Protein AF-A0A165EB86-F1 (afdb_monomer_lite)

Structure (mmCIF, N/CA/C/O backbone):
data_AF-A0A165EB86-F1
#
_entry.id   AF-A0A165EB86-F1
#
loop_
_atom_site.group_PDB
_atom_site.id
_atom_site.type_symbol
_atom_site.label_atom_id
_atom_site.label_alt_id
_atom_site.label_comp_id
_atom_site.label_asym_id
_atom_site.label_entity_id
_atom_site.label_seq_id
_atom_site.pdbx_PDB_ins_code
_atom_site.Cartn_x
_atom_site.Cartn_y
_atom_site.Cartn_z
_atom_site.occupancy
_atom_site.B_iso_or_equiv
_atom_site.auth_seq_id
_atom_site.auth_comp_id
_atom_site.auth_asym_id
_atom_site.auth_atom_id
_atom_site.pdbx_PDB_model_num
ATOM 1 N N . LEU A 1 1 ? -17.780 -3.517 39.446 1.00 47.28 1 LEU A N 1
ATOM 2 C CA . LEU A 1 1 ? -16.460 -2.845 39.351 1.00 47.28 1 LEU A CA 1
ATOM 3 C C . LEU A 1 1 ? -15.711 -3.051 38.026 1.00 47.28 1 LEU A C 1
ATOM 5 O O . LEU A 1 1 ? -14.716 -2.373 37.831 1.00 47.28 1 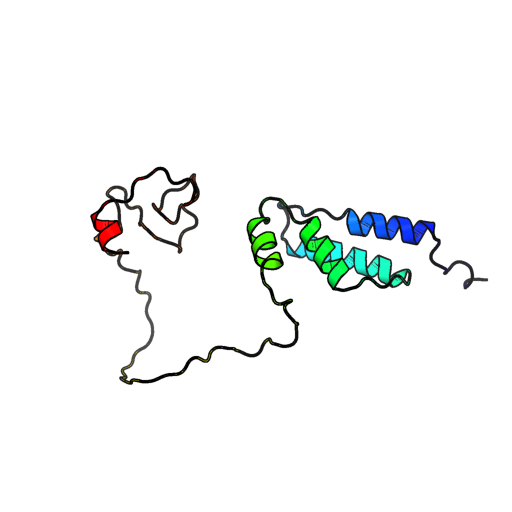LEU A O 1
ATOM 9 N N . LYS A 1 2 ? -16.137 -3.939 37.112 1.00 46.31 2 LYS A N 1
ATOM 10 C CA . LYS A 1 2 ? -15.351 -4.248 35.900 1.00 46.31 2 LYS A CA 1
ATOM 11 C C . LYS A 1 2 ? -15.535 -3.236 34.751 1.00 46.31 2 LYS A C 1
ATOM 13 O O . LYS A 1 2 ? -14.575 -2.918 34.075 1.00 46.31 2 LYS A O 1
ATOM 18 N N . ALA A 1 3 ? -16.712 -2.615 34.648 1.00 50.91 3 ALA A N 1
ATOM 19 C CA . ALA A 1 3 ? -17.069 -1.730 33.533 1.00 50.91 3 ALA A CA 1
ATOM 20 C C . ALA A 1 3 ? -16.380 -0.345 33.511 1.00 50.91 3 ALA A C 1
ATOM 22 O O . ALA A 1 3 ? -16.499 0.367 32.523 1.00 50.91 3 ALA A O 1
ATOM 23 N N . HIS A 1 4 ? -15.678 0.062 34.578 1.00 47.47 4 HIS A N 1
ATOM 24 C CA . HIS A 1 4 ? -15.029 1.385 34.645 1.00 47.47 4 HIS A CA 1
ATOM 25 C C . HIS A 1 4 ? -13.549 1.367 34.214 1.00 47.47 4 HIS A C 1
ATOM 27 O O . HIS A 1 4 ? -12.945 2.428 34.078 1.00 47.47 4 HIS A O 1
ATOM 33 N N . PHE A 1 5 ? -12.981 0.172 34.001 1.00 50.38 5 PHE A N 1
ATOM 34 C CA . PHE A 1 5 ? -11.623 -0.046 33.480 1.00 50.38 5 PHE A CA 1
ATOM 35 C C . PHE A 1 5 ? -11.603 -0.419 31.989 1.00 50.38 5 PHE A C 1
ATOM 37 O O . PHE A 1 5 ? -10.529 -0.496 31.405 1.00 50.38 5 PHE A O 1
ATOM 44 N N . ASP A 1 6 ? -12.775 -0.611 31.377 1.00 54.47 6 ASP A N 1
ATOM 45 C CA . ASP A 1 6 ? -12.926 -0.957 29.956 1.00 54.47 6 ASP A CA 1
ATOM 46 C C . ASP A 1 6 ? -13.026 0.276 29.043 1.00 54.47 6 ASP A C 1
ATOM 48 O O . ASP A 1 6 ? -13.206 0.143 27.834 1.00 54.47 6 ASP A O 1
ATOM 52 N N . MET A 1 7 ? -12.904 1.495 29.585 1.00 58.19 7 MET A N 1
ATOM 53 C CA . MET A 1 7 ? -12.752 2.662 28.721 1.00 58.19 7 MET A CA 1
ATOM 54 C C . MET A 1 7 ? -11.326 2.685 28.167 1.00 58.19 7 MET A C 1
ATOM 56 O O . MET A 1 7 ? -10.374 2.711 28.952 1.00 58.19 7 MET A O 1
ATOM 60 N N . PRO A 1 8 ? -11.153 2.716 26.835 1.00 64.56 8 PRO A N 1
ATOM 61 C CA . PRO A 1 8 ? -9.840 2.834 26.234 1.00 64.56 8 PRO A CA 1
ATOM 62 C C . PRO A 1 8 ? -9.214 4.141 26.713 1.00 64.56 8 PRO A C 1
ATOM 64 O O . PRO A 1 8 ? -9.666 5.237 26.370 1.00 64.56 8 PRO A O 1
ATOM 67 N N . SER A 1 9 ? -8.187 4.015 27.555 1.00 80.44 9 SER A N 1
ATOM 68 C CA . SER A 1 9 ? -7.437 5.155 28.066 1.00 80.44 9 SER A CA 1
ATOM 69 C C . SER A 1 9 ? -6.968 6.006 26.888 1.00 80.44 9 SER A C 1
ATOM 71 O O . SER A 1 9 ? -6.578 5.476 25.845 1.00 80.44 9 SER A O 1
ATOM 73 N N . MET A 1 10 ? -6.978 7.333 27.049 1.00 80.00 10 MET A N 1
ATOM 74 C CA . MET A 1 10 ? -6.382 8.265 26.081 1.00 80.00 10 MET A CA 1
ATOM 75 C C . MET A 1 10 ? -5.008 7.779 25.610 1.00 80.00 10 MET A C 1
ATOM 77 O O . MET A 1 10 ? -4.713 7.824 24.421 1.00 80.00 10 MET A O 1
ATOM 81 N N . PHE A 1 11 ? -4.217 7.244 26.542 1.00 83.81 11 PHE A N 1
ATOM 82 C CA . PHE A 1 11 ? -2.912 6.654 26.281 1.00 83.81 11 PHE A CA 1
ATOM 83 C C . PHE A 1 11 ? -2.980 5.473 25.302 1.00 83.81 11 PHE A C 1
ATOM 85 O O . PHE A 1 11 ? -2.258 5.455 24.312 1.00 83.81 11 PHE A O 1
ATOM 92 N N . SER A 1 12 ? -3.897 4.528 25.522 1.00 85.44 12 SER A N 1
ATOM 93 C CA . SER A 1 12 ? -4.101 3.369 24.644 1.00 85.44 12 SER A CA 1
ATOM 94 C C . SER A 1 12 ? -4.529 3.784 23.237 1.00 85.44 12 SER A C 1
ATOM 96 O O . SER A 1 12 ? -4.049 3.216 22.260 1.00 85.44 12 SER A O 1
ATOM 98 N N . ARG A 1 13 ? -5.390 4.807 23.116 1.00 89.19 13 ARG A N 1
ATOM 99 C CA . ARG A 1 13 ? -5.787 5.347 21.804 1.00 89.19 13 ARG A CA 1
ATOM 100 C C . ARG A 1 13 ? -4.617 6.009 21.083 1.00 89.19 13 ARG A C 1
ATOM 102 O O . ARG A 1 13 ? -4.474 5.812 19.883 1.00 89.19 13 ARG A O 1
ATOM 109 N N . ILE A 1 14 ? -3.798 6.784 21.794 1.00 88.50 14 ILE A N 1
ATOM 110 C CA . ILE A 1 14 ? -2.619 7.449 21.219 1.00 88.50 14 ILE A CA 1
ATOM 111 C C . ILE A 1 14 ? -1.607 6.409 20.729 1.00 88.50 14 ILE A C 1
ATOM 113 O O . ILE A 1 14 ? -1.209 6.470 19.570 1.00 88.50 14 ILE A O 1
ATOM 117 N N . HIS A 1 15 ? -1.275 5.418 21.558 1.00 89.38 15 HIS A N 1
ATOM 118 C CA . HIS A 1 15 ? -0.337 4.351 21.199 1.00 89.38 15 HIS A CA 1
ATOM 119 C C . HIS A 1 15 ? -0.815 3.540 19.987 1.00 89.38 15 HIS A C 1
ATOM 121 O O . HIS A 1 15 ? -0.059 3.297 19.054 1.00 89.38 15 HIS A O 1
ATOM 127 N N . ALA A 1 16 ? -2.099 3.174 19.943 1.00 89.81 16 ALA A N 1
ATOM 128 C CA . ALA A 1 16 ? -2.655 2.451 18.800 1.00 89.81 16 ALA A CA 1
ATOM 129 C C . ALA A 1 16 ? -2.642 3.283 17.503 1.00 89.81 16 ALA A C 1
ATOM 131 O O . ALA A 1 16 ? -2.479 2.725 16.419 1.00 89.81 16 ALA A O 1
ATOM 132 N N . ARG A 1 17 ? -2.794 4.617 17.588 1.00 91.56 17 ARG A N 1
ATOM 133 C CA . ARG A 1 17 ? -2.648 5.501 16.417 1.00 91.56 17 ARG A CA 1
ATOM 134 C C . ARG A 1 17 ? -1.200 5.549 15.954 1.00 91.56 17 ARG A C 1
ATOM 136 O O . ARG A 1 17 ? -0.959 5.484 14.755 1.00 91.56 17 ARG A O 1
ATOM 143 N N . GLU A 1 18 ? -0.257 5.641 16.884 1.00 91.81 18 GLU A N 1
ATOM 144 C CA . GLU A 1 18 ? 1.170 5.610 16.572 1.00 91.81 18 GLU A CA 1
ATOM 145 C C . GLU A 1 18 ? 1.547 4.320 15.837 1.00 91.81 18 GLU A C 1
ATOM 147 O O . GLU A 1 18 ? 2.112 4.396 14.749 1.00 91.81 18 GLU A O 1
ATOM 152 N N . GLU A 1 19 ? 1.126 3.159 16.346 1.00 90.00 19 GLU A N 1
ATOM 153 C CA . GLU A 1 19 ? 1.325 1.871 15.670 1.00 90.00 19 GLU A CA 1
ATOM 154 C C . GLU A 1 19 ? 0.737 1.854 14.255 1.00 90.00 19 GLU A C 1
ATOM 156 O O . GLU A 1 19 ? 1.397 1.402 13.325 1.00 90.00 19 GLU A O 1
ATOM 161 N N . PHE A 1 20 ? -0.485 2.364 14.077 1.00 92.56 20 PHE A N 1
ATOM 162 C CA . PHE A 1 20 ? -1.150 2.399 12.773 1.00 92.56 20 PHE A CA 1
ATOM 163 C C . PHE A 1 20 ? -0.378 3.228 11.738 1.00 92.56 20 PHE A C 1
ATOM 165 O O . PHE A 1 20 ? -0.227 2.794 10.598 1.00 92.56 20 PHE A O 1
ATOM 172 N N . TYR A 1 21 ? 0.165 4.384 12.127 1.00 92.88 21 TYR A N 1
ATOM 173 C CA . TYR A 1 21 ? 0.968 5.219 11.223 1.00 92.88 21 TYR A CA 1
ATOM 174 C C . TYR A 1 21 ? 2.430 4.776 11.090 1.00 92.88 21 TYR A C 1
ATOM 176 O O . TYR A 1 21 ? 3.133 5.303 10.220 1.00 92.88 21 TYR A O 1
ATOM 184 N N . ALA A 1 22 ? 2.895 3.868 11.948 1.00 92.12 22 ALA A N 1
ATOM 185 C CA . ALA A 1 22 ? 4.265 3.363 11.974 1.00 92.12 22 ALA A CA 1
ATOM 186 C C . ALA A 1 22 ? 4.445 2.029 11.233 1.00 92.12 22 ALA A C 1
ATOM 188 O O . ALA A 1 22 ? 5.572 1.554 11.139 1.00 92.12 22 ALA A O 1
ATOM 189 N N . VAL A 1 23 ? 3.380 1.418 10.697 1.00 92.06 23 VAL A N 1
ATOM 190 C CA . VAL A 1 23 ? 3.518 0.189 9.902 1.00 92.06 23 VAL A CA 1
ATOM 191 C C . VAL A 1 23 ? 4.267 0.494 8.605 1.00 92.06 23 VAL A C 1
ATOM 193 O O . VAL A 1 23 ? 3.788 1.257 7.765 1.00 92.06 23 VAL A O 1
ATOM 196 N N . GLU A 1 24 ? 5.432 -0.124 8.431 1.00 89.88 24 GLU A N 1
ATOM 197 C CA . GLU A 1 24 ? 6.275 0.016 7.242 1.00 89.88 24 GLU A CA 1
ATOM 198 C C . GLU A 1 24 ? 6.183 -1.224 6.348 1.00 89.88 24 GLU A C 1
ATOM 200 O O . GLU A 1 24 ? 5.999 -2.347 6.824 1.00 89.88 24 GLU A O 1
ATOM 205 N N . HIS A 1 25 ? 6.281 -1.015 5.034 1.00 90.88 25 HIS A N 1
ATOM 206 C CA . HIS A 1 25 ? 6.285 -2.104 4.065 1.00 90.88 25 HIS A CA 1
ATOM 207 C C . HIS A 1 25 ? 7.669 -2.757 3.987 1.00 90.88 25 HIS A C 1
ATOM 209 O O . HIS A 1 25 ? 8.6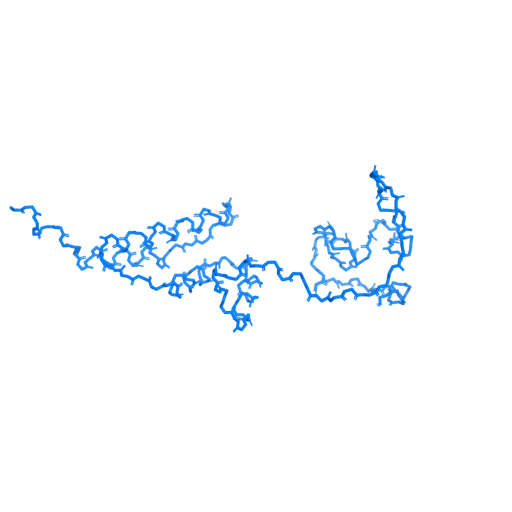29 -2.135 3.537 1.00 90.88 25 HIS A O 1
ATOM 215 N N . ASP A 1 26 ? 7.750 -4.028 4.376 1.00 90.19 26 ASP A N 1
ATOM 216 C CA . ASP A 1 26 ? 8.945 -4.853 4.210 1.00 90.19 26 ASP A CA 1
ATOM 217 C C . ASP A 1 26 ? 8.897 -5.617 2.878 1.00 90.19 26 ASP A C 1
ATOM 219 O O . ASP A 1 26 ? 8.099 -6.537 2.704 1.00 90.19 26 ASP A O 1
ATOM 223 N N . ILE A 1 27 ? 9.788 -5.255 1.951 1.00 87.88 27 ILE A N 1
ATOM 224 C CA . ILE A 1 27 ? 9.900 -5.872 0.619 1.00 87.88 27 ILE A CA 1
ATOM 225 C C . ILE A 1 27 ? 10.408 -7.321 0.638 1.00 87.88 27 ILE A C 1
ATOM 227 O O . ILE A 1 27 ? 10.361 -7.996 -0.390 1.00 87.88 27 ILE A O 1
ATOM 231 N N . SER A 1 28 ? 10.938 -7.799 1.768 1.00 90.38 28 SER A N 1
ATOM 232 C CA . SER A 1 28 ? 11.350 -9.199 1.919 1.00 90.38 28 SER A CA 1
ATOM 233 C C . SER A 1 28 ? 10.161 -10.140 2.140 1.00 90.38 28 SER A C 1
ATOM 235 O O . SER A 1 28 ? 10.281 -11.354 1.951 1.00 90.38 28 SER A O 1
ATOM 237 N N . LEU A 1 29 ? 9.005 -9.576 2.493 1.00 88.06 29 LEU A N 1
ATOM 238 C CA . LEU A 1 29 ? 7.749 -10.275 2.712 1.00 88.06 29 LEU A CA 1
ATOM 239 C C . LEU A 1 29 ? 6.771 -9.991 1.559 1.00 88.06 29 LEU A C 1
ATOM 241 O O . LEU A 1 29 ? 6.905 -8.998 0.843 1.00 88.06 29 LEU A O 1
ATOM 245 N N . PRO A 1 30 ? 5.767 -10.858 1.339 1.00 89.00 30 PRO A N 1
ATOM 246 C CA . PRO A 1 30 ? 4.710 -10.561 0.379 1.00 89.00 30 PRO A CA 1
ATOM 247 C C . PRO A 1 30 ? 3.931 -9.306 0.800 1.00 89.00 30 PRO A C 1
ATOM 249 O O . PRO A 1 30 ? 3.650 -9.114 1.983 1.00 89.00 30 PRO A O 1
ATOM 252 N N . ILE A 1 31 ? 3.501 -8.502 -0.178 1.00 87.62 31 ILE A N 1
ATOM 253 C CA . ILE A 1 31 ? 2.698 -7.282 0.041 1.00 87.62 31 ILE A CA 1
ATOM 254 C C . ILE A 1 31 ? 1.433 -7.544 0.878 1.00 87.62 31 ILE A C 1
ATOM 256 O O . ILE A 1 31 ? 1.010 -6.688 1.654 1.00 87.62 31 ILE A O 1
ATOM 260 N N . ASP A 1 32 ? 0.861 -8.748 0.787 1.00 90.00 32 ASP A N 1
ATOM 261 C CA . ASP A 1 32 ? -0.287 -9.172 1.594 1.00 90.00 32 ASP A CA 1
ATOM 262 C C . ASP A 1 32 ? 0.002 -9.137 3.100 1.00 90.00 32 ASP A C 1
ATOM 264 O O . ASP A 1 32 ? -0.878 -8.787 3.884 1.00 90.00 32 ASP A O 1
ATOM 268 N N . ALA A 1 33 ? 1.236 -9.444 3.518 1.00 90.81 33 ALA A N 1
ATOM 269 C CA . ALA A 1 33 ? 1.634 -9.367 4.922 1.00 90.81 33 ALA A CA 1
ATOM 270 C C . ALA A 1 33 ? 1.587 -7.920 5.432 1.00 90.81 33 ALA A C 1
ATOM 272 O O . ALA A 1 33 ? 1.122 -7.668 6.544 1.00 90.81 33 ALA A O 1
ATOM 273 N N . TYR A 1 34 ? 1.995 -6.963 4.596 1.00 92.75 34 TYR A N 1
ATOM 274 C CA . TYR A 1 34 ? 1.901 -5.540 4.906 1.00 92.75 34 TYR A CA 1
ATOM 275 C C . TYR A 1 34 ? 0.444 -5.066 4.974 1.00 92.75 34 TYR A C 1
ATOM 277 O O . TYR A 1 34 ? 0.043 -4.458 5.967 1.00 92.75 34 TYR A O 1
ATOM 285 N N . ILE A 1 35 ? -0.381 -5.408 3.978 1.00 92.38 35 ILE A N 1
ATOM 286 C CA . ILE A 1 35 ? -1.814 -5.063 3.978 1.00 92.38 35 ILE A CA 1
ATOM 287 C C . ILE A 1 35 ? -2.501 -5.636 5.226 1.00 92.38 35 ILE A C 1
ATOM 289 O O . ILE A 1 35 ? -3.284 -4.940 5.882 1.00 92.38 35 ILE A O 1
ATOM 293 N N . HIS A 1 36 ? -2.180 -6.879 5.594 1.00 93.69 36 HIS A N 1
ATOM 294 C CA . HIS A 1 36 ? -2.697 -7.515 6.800 1.00 93.69 36 HIS A CA 1
ATOM 295 C C . HIS A 1 36 ? -2.259 -6.774 8.072 1.00 93.69 36 HIS A C 1
ATOM 297 O O . HIS A 1 36 ? -3.103 -6.489 8.919 1.00 93.69 36 HIS A O 1
ATOM 303 N N . ALA A 1 37 ? -0.983 -6.394 8.192 1.00 92.88 37 ALA A N 1
ATOM 304 C CA . ALA A 1 37 ? -0.472 -5.658 9.351 1.00 92.88 37 ALA A CA 1
ATOM 305 C C . ALA A 1 37 ? -1.172 -4.298 9.547 1.00 92.88 37 ALA A C 1
ATOM 307 O O . ALA A 1 37 ? -1.576 -3.960 10.663 1.00 92.88 37 ALA A O 1
ATOM 308 N N . VAL A 1 38 ? -1.390 -3.540 8.466 1.00 92.94 38 VAL A N 1
ATOM 309 C CA . VAL A 1 38 ? -2.122 -2.259 8.522 1.00 92.94 38 VAL A CA 1
ATOM 310 C C . VAL A 1 38 ? -3.603 -2.486 8.861 1.00 92.94 38 VAL A C 1
ATOM 312 O O . VAL A 1 38 ? -4.193 -1.732 9.639 1.00 92.94 38 VAL A O 1
ATOM 315 N N . THR A 1 39 ? -4.210 -3.554 8.333 1.00 94.25 39 THR A N 1
ATOM 316 C CA . THR A 1 39 ? -5.598 -3.944 8.643 1.00 94.25 39 THR A CA 1
ATOM 317 C C . THR A 1 39 ? -5.763 -4.314 10.117 1.00 94.25 39 THR A C 1
ATOM 319 O O . THR A 1 39 ? -6.724 -3.891 10.762 1.00 94.25 39 THR A O 1
ATOM 322 N N . GLU A 1 40 ? -4.810 -5.053 10.680 1.00 94.25 40 GLU A N 1
ATOM 323 C CA . GLU A 1 40 ? -4.805 -5.423 12.093 1.00 94.25 40 GLU A CA 1
ATOM 324 C C . GLU A 1 40 ? -4.666 -4.187 12.994 1.00 94.25 40 GLU A C 1
ATOM 326 O O . GLU A 1 40 ? -5.403 -4.039 13.971 1.00 94.25 40 GLU A O 1
ATOM 331 N N . ALA A 1 41 ? -3.795 -3.241 12.631 1.00 92.56 41 ALA A N 1
ATOM 332 C CA . ALA A 1 41 ? -3.672 -1.973 13.345 1.00 92.56 41 ALA A CA 1
ATOM 333 C C . ALA A 1 41 ? -4.973 -1.137 13.288 1.00 92.56 41 ALA A C 1
ATOM 335 O O . ALA A 1 41 ? -5.401 -0.590 14.311 1.00 92.56 41 ALA A O 1
ATOM 336 N N . LYS A 1 42 ? -5.681 -1.115 12.144 1.00 92.75 42 LYS A N 1
ATOM 337 C CA . LYS A 1 42 ? -7.037 -0.526 12.037 1.00 92.75 42 LYS A CA 1
ATOM 338 C C . LYS A 1 42 ? -8.039 -1.239 12.952 1.00 92.75 42 LYS A C 1
ATOM 340 O O . LYS A 1 42 ? -8.858 -0.579 13.599 1.00 92.75 42 LYS A O 1
ATOM 345 N N . ALA A 1 43 ? -7.972 -2.566 13.054 1.00 91.75 43 ALA A N 1
ATOM 346 C CA . ALA A 1 43 ? -8.837 -3.339 13.944 1.00 91.75 43 ALA A CA 1
ATOM 347 C C . ALA A 1 43 ? -8.583 -3.008 15.426 1.00 91.75 43 ALA A C 1
ATOM 349 O O . ALA A 1 43 ? -9.545 -2.835 16.176 1.00 91.75 43 ALA A O 1
ATOM 350 N N . ARG A 1 44 ? -7.318 -2.822 15.837 1.00 90.00 44 ARG A N 1
ATOM 351 C CA . ARG A 1 44 ? -6.965 -2.375 17.201 1.00 90.00 44 ARG A CA 1
ATOM 352 C C . ARG A 1 44 ? -7.570 -1.011 17.527 1.00 90.00 44 ARG A C 1
ATOM 354 O O . ARG A 1 44 ? -8.145 -0.836 18.597 1.00 90.00 44 ARG A O 1
ATOM 361 N N . LEU A 1 45 ? -7.521 -0.064 16.594 1.00 90.38 45 LEU A N 1
ATOM 362 C CA . LEU A 1 45 ? -8.152 1.249 16.763 1.00 90.38 45 LEU A CA 1
ATOM 363 C C . LEU A 1 45 ? -9.683 1.168 16.831 1.00 90.38 45 LEU A C 1
ATOM 365 O O . LEU A 1 45 ? -10.295 1.814 17.684 1.00 90.38 45 LEU A O 1
ATOM 369 N N . THR A 1 46 ? -10.288 0.312 16.008 1.00 90.12 46 THR A N 1
ATOM 370 C CA . THR A 1 46 ? -11.740 0.075 16.014 1.00 90.12 46 THR A CA 1
ATOM 371 C C . THR A 1 46 ? -12.200 -0.543 17.338 1.00 90.12 46 THR A C 1
ATOM 373 O O . THR A 1 46 ? -13.217 -0.129 17.892 1.00 90.12 46 THR A O 1
ATOM 376 N N . ALA A 1 47 ? -11.418 -1.468 17.905 1.00 88.38 47 ALA A N 1
ATOM 377 C CA . ALA A 1 47 ? -11.681 -2.058 19.219 1.00 88.38 47 ALA A CA 1
ATOM 378 C C . ALA A 1 47 ? -11.627 -1.025 20.362 1.00 88.38 47 ALA A C 1
ATOM 380 O O . ALA A 1 47 ? -12.330 -1.169 21.359 1.00 88.38 47 ALA A O 1
ATOM 381 N N . LEU A 1 48 ? -10.845 0.049 20.200 1.00 87.69 48 LEU A N 1
ATOM 382 C CA . LEU A 1 48 ? -10.782 1.187 21.125 1.00 87.69 48 LEU A CA 1
ATOM 383 C C . LEU A 1 48 ? -11.841 2.270 20.818 1.00 87.69 48 LEU A C 1
ATOM 385 O O . LEU A 1 48 ? -11.745 3.389 21.327 1.00 87.69 48 LEU A O 1
ATOM 389 N N . GLY A 1 49 ? -12.833 1.973 19.972 1.00 85.56 49 GLY A N 1
ATOM 390 C CA . GLY A 1 49 ? -13.923 2.888 19.618 1.00 85.56 49 GLY A CA 1
ATOM 391 C C . GLY A 1 49 ? -13.522 4.027 18.676 1.00 85.56 49 GLY A C 1
ATOM 392 O O . GLY A 1 49 ? -14.254 5.009 18.564 1.00 85.56 49 GLY A O 1
ATOM 393 N N . VAL A 1 50 ? -12.365 3.934 18.012 1.00 87.12 50 VAL A N 1
ATOM 394 C CA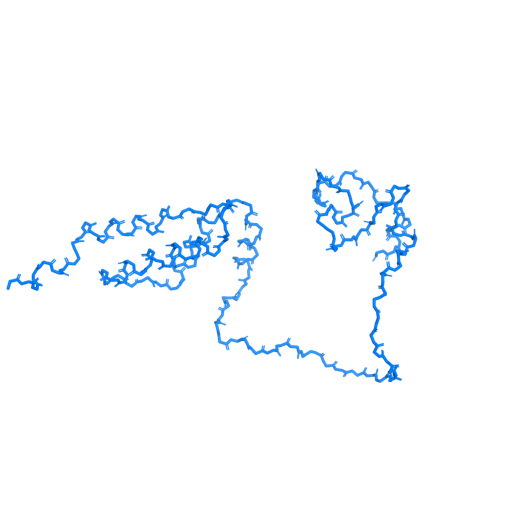 . VAL A 1 50 ? -11.908 4.916 17.020 1.00 87.12 50 VAL A CA 1
ATOM 395 C C . VAL A 1 50 ? -12.296 4.436 15.624 1.00 87.12 50 VAL A C 1
ATOM 397 O O . VAL A 1 50 ? -11.797 3.423 15.145 1.00 87.12 50 VAL A O 1
ATOM 400 N N . THR A 1 51 ? -13.166 5.184 14.951 1.00 88.06 51 THR A N 1
ATOM 401 C CA . THR A 1 51 ? -13.537 4.930 13.555 1.00 88.06 51 THR A CA 1
ATOM 402 C C . THR A 1 51 ? -12.497 5.542 12.617 1.00 88.06 51 THR A C 1
ATOM 404 O O . THR A 1 51 ? -12.293 6.754 12.654 1.00 88.06 51 THR A O 1
ATOM 407 N N . ILE A 1 52 ? -11.864 4.720 11.780 1.00 89.25 52 ILE A N 1
ATOM 408 C CA . ILE A 1 52 ? -10.949 5.162 10.713 1.00 89.25 52 ILE A CA 1
ATOM 409 C C . ILE A 1 52 ? -11.711 5.114 9.393 1.00 89.25 52 ILE A C 1
ATOM 411 O O . ILE A 1 52 ? -12.294 4.071 9.074 1.00 89.25 52 ILE A O 1
ATOM 415 N N . SER A 1 53 ? -11.715 6.213 8.637 1.00 89.88 53 SER A N 1
ATOM 416 C CA . SER A 1 53 ? -12.328 6.227 7.306 1.00 89.88 53 SER A CA 1
ATOM 417 C C . SER A 1 53 ? -11.539 5.350 6.332 1.00 89.88 53 SER A C 1
ATOM 419 O O . SER A 1 53 ? -10.346 5.095 6.508 1.00 89.88 53 SER A O 1
ATOM 421 N N . ASP A 1 54 ? -12.200 4.868 5.284 1.00 87.44 54 ASP A N 1
ATOM 422 C CA . ASP A 1 54 ? -11.506 4.087 4.259 1.00 87.44 54 ASP A CA 1
ATOM 423 C C . ASP A 1 54 ? -10.498 4.940 3.482 1.00 87.44 54 ASP A C 1
ATOM 425 O O . ASP A 1 54 ? -9.467 4.420 3.066 1.00 87.44 54 ASP A O 1
ATOM 429 N N . ASP A 1 55 ? -10.737 6.247 3.380 1.00 88.31 55 ASP A N 1
ATOM 430 C CA . ASP A 1 55 ? -9.796 7.206 2.797 1.00 88.31 55 ASP A CA 1
ATOM 431 C C . ASP A 1 55 ? -8.530 7.325 3.649 1.00 88.31 55 ASP A C 1
ATOM 433 O O . ASP A 1 55 ? -7.431 7.142 3.137 1.00 88.31 55 ASP A O 1
ATOM 437 N N . GLU A 1 56 ? -8.670 7.495 4.970 1.00 89.00 56 GLU A N 1
ATOM 438 C CA . GLU A 1 56 ? -7.528 7.539 5.894 1.00 89.00 56 GLU A CA 1
ATOM 439 C C . GLU A 1 56 ? -6.740 6.220 5.857 1.00 89.00 56 GLU A C 1
ATOM 441 O O . GLU A 1 56 ? -5.511 6.212 5.900 1.00 89.00 56 GLU A O 1
ATOM 446 N N . PHE A 1 57 ? -7.434 5.090 5.720 1.00 89.88 57 PHE A N 1
ATOM 447 C CA . PHE A 1 57 ? -6.795 3.786 5.580 1.00 89.88 57 PHE A CA 1
ATOM 448 C C . PHE A 1 57 ? -6.001 3.647 4.272 1.00 89.88 57 PHE A C 1
ATOM 450 O O . PHE A 1 57 ? -4.851 3.201 4.299 1.00 89.88 57 PHE A O 1
ATOM 457 N N . LYS A 1 58 ? -6.581 4.055 3.135 1.00 89.12 58 LYS A N 1
ATOM 458 C CA . LYS A 1 58 ? -5.898 4.068 1.829 1.00 89.12 58 LYS A CA 1
ATOM 459 C C . LYS A 1 58 ? -4.699 5.014 1.841 1.00 89.12 58 LYS A C 1
ATOM 461 O O . LYS A 1 58 ? -3.634 4.646 1.349 1.00 89.12 58 LYS A O 1
ATOM 466 N N . ASP A 1 59 ? -4.845 6.191 2.439 1.00 89.25 59 ASP A N 1
ATOM 467 C CA . ASP A 1 59 ? -3.770 7.172 2.554 1.00 89.25 59 ASP A CA 1
ATOM 468 C C . ASP A 1 59 ? -2.586 6.608 3.338 1.00 89.25 59 ASP A C 1
ATOM 470 O O . ASP A 1 59 ? -1.445 6.748 2.900 1.00 89.25 59 ASP A O 1
ATOM 474 N N . VAL A 1 60 ? -2.832 5.906 4.449 1.00 89.69 60 VAL A N 1
ATOM 475 C CA . VAL A 1 60 ? -1.766 5.267 5.238 1.00 89.69 60 VAL A CA 1
ATOM 476 C C . VAL A 1 60 ? -1.080 4.143 4.464 1.00 89.69 60 VAL A C 1
ATOM 478 O O . VAL A 1 60 ? 0.155 4.112 4.432 1.00 89.69 60 VAL A O 1
ATOM 481 N N . LEU A 1 61 ? -1.849 3.287 3.780 1.00 89.50 61 LEU A N 1
ATOM 482 C CA . LEU A 1 61 ? -1.302 2.238 2.910 1.00 89.50 61 LEU A CA 1
ATOM 483 C C . LEU A 1 61 ? -0.382 2.816 1.833 1.00 89.50 61 LEU A C 1
ATOM 485 O O . LEU A 1 61 ? 0.698 2.287 1.586 1.00 89.50 61 LEU A O 1
ATOM 489 N N . LEU A 1 62 ? -0.791 3.907 1.184 1.00 89.00 62 LEU A N 1
ATOM 490 C CA . LEU A 1 62 ? -0.004 4.530 0.122 1.00 89.00 62 LEU A CA 1
ATOM 491 C C . LEU A 1 62 ? 1.173 5.338 0.678 1.00 89.00 62 LEU A C 1
ATOM 493 O O . LEU A 1 62 ? 2.243 5.357 0.069 1.00 89.00 62 LEU A O 1
ATOM 497 N N . MET A 1 63 ? 1.007 5.997 1.824 1.00 87.88 63 MET A N 1
ATOM 498 C CA . MET A 1 63 ? 2.035 6.829 2.452 1.00 87.88 63 MET A CA 1
ATOM 499 C C . MET A 1 63 ? 3.245 6.008 2.900 1.00 87.88 63 MET A C 1
ATOM 501 O O . MET A 1 63 ? 4.371 6.477 2.726 1.00 87.88 63 MET A O 1
ATOM 505 N N . ARG A 1 64 ? 3.017 4.805 3.441 1.00 87.50 64 ARG A N 1
ATOM 506 C CA . ARG A 1 64 ? 4.057 3.915 3.988 1.00 87.50 64 ARG A CA 1
ATOM 507 C C . ARG A 1 64 ? 4.464 2.775 3.050 1.00 87.50 64 ARG A C 1
ATOM 509 O O . ARG A 1 64 ? 5.219 1.889 3.446 1.00 87.50 64 ARG A O 1
ATOM 516 N N . LEU A 1 65 ? 4.006 2.825 1.801 1.00 88.94 65 LEU A N 1
ATOM 517 C CA . LEU A 1 65 ? 4.429 1.903 0.760 1.00 88.94 65 LEU A CA 1
ATOM 518 C C . LEU A 1 65 ? 5.889 2.158 0.358 1.00 88.94 65 LEU A C 1
ATOM 520 O O . LEU A 1 65 ? 6.298 3.302 0.147 1.00 88.94 65 LEU A O 1
ATOM 524 N N . ASP A 1 66 ? 6.653 1.079 0.201 1.00 88.19 66 ASP A N 1
ATOM 525 C CA . ASP A 1 66 ? 8.073 1.135 -0.161 1.00 88.19 66 ASP A CA 1
ATOM 526 C C . ASP A 1 66 ? 8.353 1.926 -1.473 1.00 88.19 66 ASP A C 1
ATOM 528 O O . ASP A 1 66 ? 7.568 1.861 -2.434 1.00 88.19 66 ASP A O 1
ATOM 532 N N . PRO A 1 67 ? 9.486 2.659 -1.556 1.00 85.25 67 PRO A N 1
ATOM 533 C CA . PRO A 1 67 ? 10.026 3.287 -2.767 1.00 85.25 67 PRO A CA 1
ATOM 534 C C . PRO A 1 67 ? 9.910 2.492 -4.069 1.00 85.25 67 PRO A C 1
ATOM 536 O O . PRO A 1 67 ? 9.549 3.059 -5.103 1.00 85.25 67 PRO A O 1
ATOM 539 N N . SER A 1 68 ? 10.156 1.184 -4.041 1.00 84.75 68 SER A N 1
ATOM 540 C CA . SER A 1 68 ? 10.077 0.321 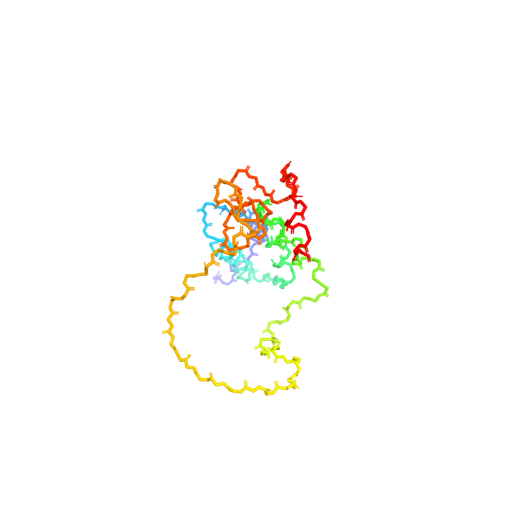-5.227 1.00 84.75 68 SER A CA 1
ATOM 541 C C . SER A 1 68 ? 8.674 0.267 -5.847 1.00 84.75 68 SER A C 1
ATOM 543 O O . SER A 1 68 ? 8.538 0.104 -7.060 1.00 84.75 68 SER A O 1
ATOM 545 N N . PHE A 1 69 ? 7.630 0.524 -5.057 1.00 83.38 69 PHE A N 1
ATOM 546 C CA . PHE A 1 69 ? 6.234 0.549 -5.494 1.00 83.38 69 PHE A CA 1
ATOM 547 C C . PHE A 1 69 ? 5.729 1.967 -5.809 1.00 83.38 69 PHE A C 1
ATOM 549 O O . PHE A 1 69 ? 4.543 2.157 -6.088 1.00 83.38 69 PHE A O 1
ATOM 556 N N . HIS A 1 70 ? 6.598 2.986 -5.827 1.00 83.38 70 HIS A N 1
ATOM 557 C CA . HIS A 1 70 ? 6.188 4.366 -6.120 1.00 83.38 70 HIS A CA 1
ATOM 558 C C . HIS A 1 70 ? 5.533 4.532 -7.494 1.00 83.38 70 HIS A C 1
ATOM 560 O O . HIS A 1 70 ? 4.642 5.368 -7.644 1.00 83.38 70 HIS A O 1
ATOM 566 N N . ALA A 1 71 ? 5.920 3.730 -8.491 1.00 81.38 71 ALA A N 1
ATOM 567 C CA . ALA A 1 71 ? 5.261 3.733 -9.797 1.00 81.38 71 ALA A CA 1
ATOM 568 C C . ALA A 1 71 ? 3.783 3.316 -9.691 1.00 81.38 71 ALA A C 1
ATOM 570 O O . ALA A 1 71 ? 2.913 3.956 -10.281 1.00 81.38 71 ALA A O 1
ATOM 571 N N . ILE A 1 72 ? 3.497 2.291 -8.883 1.00 81.12 72 ILE A N 1
ATOM 572 C CA . ILE A 1 72 ? 2.141 1.797 -8.615 1.00 81.12 72 ILE A CA 1
ATOM 573 C C . ILE A 1 72 ? 1.363 2.838 -7.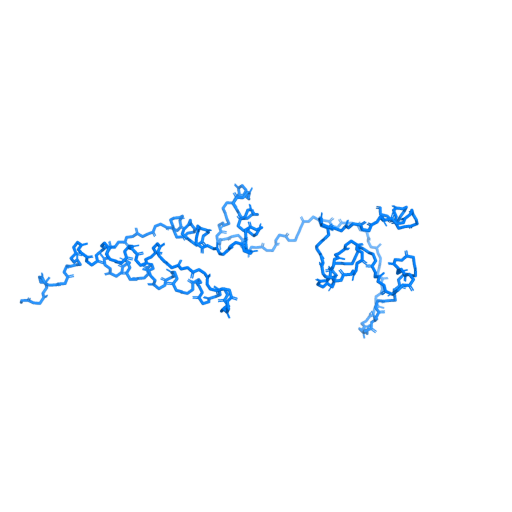807 1.00 81.12 72 ILE A C 1
ATOM 575 O O . ILE A 1 72 ? 0.269 3.220 -8.211 1.00 81.12 72 ILE A O 1
ATOM 579 N N . ARG A 1 73 ? 1.961 3.387 -6.739 1.00 84.81 73 ARG A N 1
ATOM 580 C CA . ARG A 1 73 ? 1.371 4.482 -5.948 1.00 84.81 73 ARG A CA 1
ATOM 581 C C . ARG A 1 73 ? 1.005 5.680 -6.823 1.00 84.81 73 ARG A C 1
ATOM 583 O O . ARG A 1 73 ? -0.096 6.203 -6.711 1.00 84.81 73 ARG A O 1
ATOM 590 N N . THR A 1 74 ? 1.904 6.106 -7.707 1.00 82.31 74 THR A N 1
ATOM 591 C CA . THR A 1 74 ? 1.664 7.247 -8.605 1.00 82.31 74 THR A CA 1
ATOM 592 C C . THR A 1 74 ? 0.517 6.946 -9.561 1.00 82.31 74 THR A C 1
ATOM 594 O O . THR A 1 74 ? -0.345 7.794 -9.761 1.00 82.31 74 THR A O 1
ATOM 597 N N . ASN A 1 75 ? 0.458 5.733 -10.117 1.00 82.44 75 ASN A N 1
ATOM 598 C CA . ASN A 1 75 ? -0.640 5.323 -10.988 1.00 82.44 75 ASN A CA 1
ATOM 599 C C . ASN A 1 75 ? -1.982 5.340 -10.235 1.00 82.44 75 ASN A C 1
ATOM 601 O O . ASN A 1 75 ? -2.924 5.961 -10.705 1.00 82.44 75 ASN A O 1
ATOM 605 N N . ILE A 1 76 ? -2.035 4.773 -9.027 1.00 81.62 76 ILE A N 1
ATOM 606 C CA . ILE A 1 76 ? -3.245 4.748 -8.189 1.00 81.62 76 ILE A CA 1
ATOM 607 C C . ILE A 1 76 ? -3.703 6.166 -7.816 1.00 81.62 76 ILE A C 1
ATOM 609 O O . ILE A 1 76 ? -4.875 6.484 -7.966 1.00 81.62 76 ILE A O 1
ATOM 613 N N . VAL A 1 77 ? -2.793 7.044 -7.379 1.00 79.00 77 VAL A N 1
ATOM 614 C CA . VAL A 1 77 ? -3.135 8.418 -6.953 1.00 79.00 77 VAL A CA 1
ATOM 615 C C . VAL A 1 77 ? -3.540 9.313 -8.133 1.00 79.00 77 VAL A C 1
ATOM 617 O O . VAL A 1 77 ? -4.338 10.232 -7.973 1.00 79.00 77 VAL A O 1
ATOM 620 N N . THR A 1 78 ? -2.991 9.075 -9.328 1.00 76.44 78 THR A N 1
ATOM 621 C CA . THR A 1 78 ? -3.313 9.866 -10.532 1.00 76.44 78 THR A CA 1
ATOM 622 C C . THR A 1 78 ? -4.577 9.391 -11.249 1.00 76.44 78 THR A C 1
ATOM 624 O O . THR A 1 78 ? -5.087 10.099 -12.124 1.00 76.44 78 THR A O 1
ATOM 627 N N . GLN A 1 79 ? -5.121 8.231 -10.869 1.00 65.44 79 GLN A N 1
ATOM 628 C CA . GLN A 1 79 ? -6.436 7.791 -11.320 1.00 65.44 79 GLN A CA 1
ATOM 629 C C . GLN A 1 79 ? -7.514 8.703 -10.712 1.00 65.44 79 GLN A C 1
ATOM 631 O O . GLN A 1 79 ? -7.657 8.824 -9.503 1.00 65.44 79 GLN A O 1
ATOM 636 N N . ARG A 1 80 ? -8.287 9.376 -11.575 1.00 55.56 80 ARG A N 1
ATOM 637 C CA . ARG A 1 80 ? -9.307 10.378 -11.195 1.00 55.56 80 ARG A CA 1
ATOM 638 C C . ARG A 1 80 ? -10.577 9.797 -10.566 1.00 55.56 80 ARG A C 1
ATOM 640 O O . ARG A 1 80 ? -11.462 10.553 -10.180 1.00 55.56 80 ARG A O 1
ATOM 647 N N . THR A 1 81 ? -10.694 8.480 -10.507 1.00 51.38 81 THR A N 1
ATOM 648 C CA . THR A 1 81 ? -11.861 7.774 -9.983 1.00 51.38 81 THR A CA 1
ATOM 649 C C . THR A 1 81 ? -11.398 6.822 -8.901 1.00 51.38 81 THR A C 1
ATOM 651 O O . THR A 1 81 ? -10.701 5.852 -9.192 1.00 51.38 81 THR A O 1
ATOM 654 N N . GLU A 1 82 ? -11.802 7.104 -7.666 1.00 44.84 82 GLU A N 1
ATOM 655 C CA . GLU A 1 82 ? -11.703 6.162 -6.557 1.00 44.84 82 GLU A CA 1
ATOM 656 C C . GLU A 1 82 ? -12.404 4.856 -6.967 1.00 44.84 82 GLU A C 1
ATOM 658 O O . GLU A 1 82 ? -13.568 4.907 -7.386 1.00 44.84 82 GLU A O 1
ATOM 663 N N . PRO A 1 83 ? -11.742 3.687 -6.911 1.00 46.66 83 PRO A N 1
ATOM 664 C CA . PRO A 1 83 ? -12.390 2.445 -7.288 1.00 46.66 83 PRO A CA 1
ATOM 665 C C . PRO A 1 83 ? -13.439 2.106 -6.226 1.00 46.66 83 PRO A C 1
ATOM 667 O O . PRO A 1 83 ? -13.133 1.591 -5.150 1.00 46.66 83 PRO A O 1
ATOM 670 N N . LYS A 1 84 ? -14.698 2.423 -6.527 1.00 41.47 84 LYS A N 1
ATOM 671 C CA . LYS A 1 84 ? -15.857 1.923 -5.795 1.00 41.47 84 LYS A CA 1
ATOM 672 C C . LYS A 1 84 ? -15.902 0.404 -5.953 1.00 41.47 84 LYS A C 1
ATOM 674 O O . LYS A 1 84 ? -15.963 -0.105 -7.069 1.00 41.47 84 LYS A O 1
ATOM 679 N N . LEU A 1 85 ? -15.900 -0.309 -4.828 1.00 52.66 85 LEU A N 1
ATOM 680 C CA . LEU A 1 85 ? -15.867 -1.778 -4.734 1.00 52.66 85 LEU A CA 1
ATOM 681 C C . LEU A 1 85 ? -17.113 -2.480 -5.329 1.00 52.66 85 LEU A C 1
ATOM 683 O O . LEU A 1 85 ? -17.237 -3.696 -5.267 1.00 52.66 85 LEU A O 1
ATOM 687 N N . GLU A 1 86 ? -18.046 -1.725 -5.901 1.00 50.88 86 GLU A N 1
ATOM 688 C CA . GLU A 1 86 ? -19.351 -2.188 -6.376 1.00 50.88 86 GLU A CA 1
ATOM 689 C C . GLU A 1 86 ? -19.452 -2.319 -7.908 1.00 50.88 86 GLU A C 1
ATOM 691 O O . GLU A 1 86 ? -20.412 -2.902 -8.399 1.00 50.88 86 GLU A O 1
ATOM 696 N N . GLU A 1 87 ? -18.434 -1.905 -8.673 1.00 50.69 87 GLU A N 1
ATOM 697 C CA . GLU A 1 87 ? -18.443 -1.995 -10.145 1.00 50.69 87 GLU A CA 1
ATOM 698 C C . GLU A 1 87 ? -17.456 -3.051 -10.680 1.00 50.69 87 GLU A C 1
ATOM 700 O O . GLU A 1 87 ? -16.752 -2.849 -11.667 1.00 50.69 87 GLU A O 1
ATOM 705 N N . ALA A 1 88 ? -17.403 -4.222 -10.043 1.00 47.59 88 ALA A N 1
ATOM 706 C CA . ALA A 1 88 ? -16.830 -5.425 -10.652 1.00 47.59 88 ALA A CA 1
ATOM 707 C C . ALA A 1 88 ? -17.885 -6.124 -11.534 1.00 47.59 88 ALA A C 1
ATOM 709 O O . ALA A 1 88 ? -18.211 -7.295 -11.351 1.00 47.59 88 ALA A O 1
ATOM 710 N N . GLY A 1 89 ? -18.446 -5.380 -12.489 1.00 44.19 89 GLY A N 1
ATOM 711 C CA . GLY A 1 89 ? -19.174 -5.917 -13.636 1.00 44.19 89 GLY A CA 1
ATOM 712 C C . GLY A 1 89 ? -18.241 -5.946 -14.853 1.00 44.19 89 GLY A C 1
ATOM 713 O O . GLY A 1 89 ? -17.458 -5.012 -15.031 1.00 44.19 89 GLY A O 1
ATOM 714 N N . PRO A 1 90 ? -18.259 -6.996 -15.694 1.00 49.41 90 PRO A N 1
ATOM 715 C CA . PRO A 1 90 ? -17.291 -7.152 -16.773 1.00 49.41 90 PRO A CA 1
ATOM 716 C C . PRO A 1 90 ? -17.542 -6.115 -17.871 1.00 49.41 90 PRO A C 1
ATOM 718 O O . PRO A 1 90 ? -18.341 -6.330 -18.779 1.00 49.41 90 PRO A O 1
ATOM 721 N N . GLN A 1 91 ? -16.815 -5.002 -17.829 1.00 50.09 91 GLN A N 1
ATOM 722 C CA . GLN A 1 91 ? -16.800 -4.006 -18.902 1.00 50.09 91 GLN A CA 1
ATOM 723 C C . GLN A 1 91 ? -15.850 -4.452 -20.024 1.00 50.09 91 GLN A C 1
ATOM 725 O O . GLN A 1 91 ? -14.895 -3.774 -20.389 1.00 50.09 91 GLN A O 1
ATOM 730 N N . HIS A 1 92 ? -16.123 -5.631 -20.581 1.00 49.78 92 HIS A N 1
ATOM 731 C CA . HIS A 1 92 ? -15.816 -5.920 -21.975 1.00 49.78 92 HIS A CA 1
ATOM 732 C C . HIS A 1 92 ? -17.039 -5.493 -22.785 1.00 49.78 92 HIS A C 1
ATOM 734 O O . HIS A 1 92 ? -18.091 -6.121 -22.695 1.00 49.78 92 HIS A O 1
ATOM 740 N N . GLY A 1 93 ? -16.920 -4.427 -23.577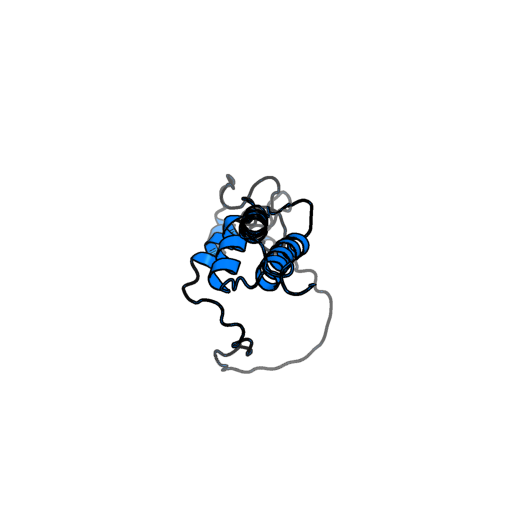 1.00 39.31 93 GLY A N 1
ATOM 741 C CA . GLY A 1 93 ? -18.053 -3.980 -24.379 1.00 39.31 93 GLY A CA 1
ATOM 742 C C . GLY A 1 93 ? -17.811 -2.747 -25.235 1.00 39.31 93 GLY A C 1
ATOM 743 O O . GLY A 1 93 ? -18.540 -1.773 -25.101 1.00 39.31 93 GLY A O 1
ATOM 744 N N . LEU A 1 94 ? -16.859 -2.803 -26.171 1.00 45.38 94 LEU A N 1
ATOM 745 C CA . LEU A 1 94 ? -17.051 -2.110 -27.447 1.00 45.38 94 LEU A CA 1
ATOM 746 C C . LEU A 1 94 ? -17.167 -3.144 -28.561 1.00 45.38 94 LEU A C 1
ATOM 748 O O . LEU A 1 94 ? -16.447 -4.138 -28.619 1.00 45.38 94 LEU A O 1
ATOM 752 N N . ALA A 1 95 ? -18.207 -2.924 -29.350 1.00 36.78 95 ALA A N 1
ATOM 753 C CA . ALA A 1 95 ? -18.981 -3.925 -30.042 1.00 36.78 95 ALA A CA 1
ATOM 754 C C . ALA A 1 95 ? -18.362 -4.417 -31.353 1.00 36.78 95 ALA A C 1
ATOM 756 O O . ALA A 1 95 ? -17.594 -3.742 -32.034 1.00 36.78 95 ALA A O 1
ATOM 757 N N . ALA A 1 96 ? -18.804 -5.618 -31.708 1.00 43.91 96 ALA A N 1
ATOM 758 C CA . ALA A 1 96 ? -18.533 -6.338 -32.932 1.00 43.91 96 ALA A CA 1
ATOM 759 C C . ALA A 1 96 ? -18.992 -5.610 -34.205 1.00 43.91 96 ALA A C 1
ATOM 761 O O . ALA A 1 96 ? -20.062 -5.001 -34.236 1.00 43.91 96 ALA A O 1
ATOM 762 N N . ARG A 1 97 ? -18.274 -5.872 -35.306 1.00 38.88 97 ARG A N 1
ATOM 763 C CA . ARG A 1 97 ? -18.882 -6.276 -36.585 1.00 38.88 97 ARG A CA 1
ATOM 764 C C . ARG A 1 97 ? -17.839 -6.885 -37.527 1.00 38.88 97 ARG A C 1
ATOM 766 O O . ARG A 1 97 ? -16.909 -6.205 -37.936 1.00 38.88 97 ARG A O 1
ATOM 773 N N . GLY A 1 98 ? -18.062 -8.140 -37.930 1.00 33.75 98 GLY A N 1
ATOM 774 C CA . GLY A 1 98 ? -17.495 -8.683 -39.171 1.00 33.75 98 GLY A CA 1
ATOM 775 C C . GLY A 1 98 ? -16.875 -10.076 -39.080 1.00 33.75 98 GLY A C 1
ATOM 776 O O . GLY A 1 98 ? -15.664 -10.217 -39.021 1.00 33.75 98 GLY A O 1
ATOM 777 N N . MET A 1 99 ? -17.736 -11.092 -39.135 1.00 40.25 99 MET A N 1
ATOM 778 C CA . MET A 1 99 ? -17.494 -12.510 -39.459 1.00 40.25 99 MET A CA 1
ATOM 779 C C . MET A 1 99 ? -16.260 -12.758 -40.369 1.00 40.25 99 MET A C 1
ATOM 781 O O . MET A 1 99 ? -16.089 -12.089 -41.387 1.00 40.25 99 MET A O 1
ATOM 785 N N . ARG A 1 100 ? -15.447 -13.797 -40.131 1.00 40.34 100 ARG A N 1
ATOM 786 C CA . ARG A 1 100 ? -15.737 -15.161 -40.612 1.00 40.34 100 ARG A CA 1
ATOM 787 C C . ARG A 1 100 ? -14.909 -16.249 -39.910 1.00 40.34 100 ARG A C 1
ATOM 789 O O . ARG A 1 100 ? -13.737 -16.096 -39.598 1.00 40.34 100 ARG A O 1
ATOM 796 N N . ASN A 1 101 ? -15.621 -17.350 -39.722 1.00 37.38 101 ASN A N 1
ATOM 797 C CA . ASN A 1 101 ? -15.354 -18.591 -39.014 1.00 37.38 101 ASN A CA 1
ATOM 798 C C . ASN A 1 101 ? -14.280 -19.482 -39.673 1.00 37.38 101 ASN A C 1
ATOM 800 O O . ASN A 1 101 ? -14.356 -19.702 -40.881 1.00 37.38 101 ASN A O 1
ATOM 804 N N . SER A 1 102 ? -13.397 -20.107 -38.885 1.00 38.78 102 SER A N 1
ATOM 805 C CA . SER A 1 102 ? -13.299 -21.582 -38.830 1.00 38.78 102 SER A CA 1
ATOM 806 C C . SER A 1 102 ? -12.201 -22.079 -37.883 1.00 38.78 102 SER A C 1
ATOM 808 O O . SER A 1 102 ? -11.019 -22.046 -38.195 1.00 38.78 102 SER A O 1
ATOM 810 N N . SER A 1 103 ? -12.655 -22.633 -36.759 1.00 46.94 103 SER A N 1
ATOM 811 C CA . SER A 1 103 ? -12.356 -24.012 -36.354 1.00 46.94 103 SER A CA 1
ATOM 812 C C . SER A 1 103 ? -10.886 -24.465 -36.324 1.00 46.94 103 SER A C 1
ATOM 814 O O . SER A 1 103 ? -10.383 -24.975 -37.322 1.00 46.94 103 SER A O 1
ATOM 816 N N . ARG A 1 104 ? -10.275 -24.505 -35.132 1.00 39.03 104 ARG A N 1
ATOM 817 C CA . ARG A 1 104 ? -9.915 -25.748 -34.404 1.00 39.03 104 ARG A CA 1
ATOM 818 C C . ARG A 1 104 ? -8.934 -25.466 -33.259 1.00 39.03 104 ARG A C 1
ATOM 820 O O . ARG A 1 104 ? -8.180 -24.506 -33.258 1.00 39.03 104 ARG A O 1
ATOM 827 N N . THR A 1 105 ? -9.053 -26.333 -32.268 1.00 39.00 105 THR A N 1
ATOM 828 C CA . THR A 1 105 ? -8.411 -26.400 -30.955 1.00 39.00 105 THR A CA 1
ATOM 829 C C . THR A 1 105 ? -6.923 -26.828 -31.037 1.00 39.00 105 THR A C 1
ATOM 831 O O . THR A 1 105 ? -6.346 -26.848 -32.120 1.00 39.00 105 THR A O 1
ATOM 834 N N . PRO A 1 106 ? -6.267 -27.173 -29.915 1.00 58.53 106 PRO A N 1
ATOM 835 C CA . PRO A 1 106 ? -5.230 -26.390 -29.252 1.00 58.53 106 PRO A CA 1
ATOM 836 C C . PRO A 1 106 ? -3.835 -26.993 -29.476 1.00 58.53 106 PRO A C 1
ATOM 838 O O . PRO A 1 106 ? -3.669 -28.206 -29.406 1.00 58.53 106 PRO A O 1
ATOM 841 N N . SER A 1 107 ? -2.791 -26.195 -29.677 1.00 36.62 107 SER A N 1
ATOM 842 C CA . SER A 1 107 ? -1.420 -26.703 -29.533 1.00 36.62 107 SER A CA 1
ATOM 843 C C . SER A 1 107 ? -0.436 -25.565 -29.366 1.00 36.62 107 SER A C 1
ATOM 845 O O . SER A 1 107 ? -0.448 -24.613 -30.140 1.00 36.62 107 SER A O 1
ATOM 847 N N . SER A 1 108 ? 0.413 -25.708 -28.350 1.00 49.12 108 SER A N 1
ATOM 848 C CA . SER A 1 108 ? 1.692 -25.033 -28.158 1.00 49.12 108 SER A CA 1
ATOM 849 C C . SER A 1 108 ? 2.346 -24.611 -29.475 1.00 49.12 108 SER A C 1
ATOM 851 O O . SER A 1 108 ? 3.095 -25.371 -30.081 1.00 49.12 108 SER A O 1
ATOM 853 N N . ALA A 1 109 ? 2.106 -23.379 -29.906 1.00 40.31 109 ALA A N 1
ATOM 854 C CA . ALA A 1 109 ? 2.902 -22.750 -30.939 1.00 40.31 109 ALA A CA 1
ATOM 855 C C . ALA A 1 109 ? 3.823 -21.775 -30.222 1.00 40.31 109 ALA A C 1
ATOM 857 O O . ALA A 1 109 ? 3.473 -20.628 -29.956 1.00 40.31 109 ALA A O 1
ATOM 858 N N . ARG A 1 110 ? 4.998 -22.292 -29.848 1.00 46.25 110 ARG A N 1
ATOM 859 C CA . ARG A 1 110 ? 6.216 -21.512 -29.640 1.00 46.25 110 ARG A CA 1
ATOM 860 C C . ARG A 1 110 ? 6.187 -20.353 -30.635 1.00 46.25 110 ARG A C 1
ATOM 862 O O . ARG A 1 110 ? 6.269 -20.612 -31.833 1.00 46.25 110 ARG A O 1
ATOM 869 N N . ALA A 1 111 ? 5.993 -19.128 -30.140 1.00 44.09 111 ALA A N 1
ATOM 870 C CA . ALA A 1 111 ? 6.015 -17.931 -30.963 1.00 44.09 111 ALA A CA 1
ATOM 871 C C . ALA A 1 111 ? 7.308 -17.984 -31.776 1.00 44.09 111 ALA A C 1
ATOM 873 O O . ALA A 1 111 ? 8.404 -17.914 -31.220 1.00 44.09 111 ALA A O 1
ATOM 874 N N . THR A 1 112 ? 7.188 -18.247 -33.075 1.00 48.03 112 THR A N 1
ATOM 875 C CA . THR A 1 112 ? 8.318 -18.183 -33.990 1.00 48.03 112 THR A CA 1
ATOM 876 C C . THR A 1 112 ? 8.869 -16.771 -33.866 1.00 48.03 112 THR A C 1
ATOM 878 O O . THR A 1 112 ? 8.112 -15.829 -34.123 1.00 48.03 112 THR A O 1
ATOM 881 N N . PRO A 1 113 ? 10.130 -16.591 -33.431 1.00 48.06 113 PRO A N 1
ATOM 882 C CA . PRO A 1 113 ? 10.721 -15.270 -33.362 1.00 48.06 113 PRO A CA 1
ATOM 883 C C . PRO A 1 113 ? 10.667 -14.702 -34.773 1.00 48.06 113 PRO A C 1
ATOM 885 O O . PRO A 1 113 ? 11.223 -15.294 -35.698 1.00 48.06 113 PRO A O 1
ATOM 888 N N . ASN A 1 114 ? 9.942 -13.602 -34.963 1.00 54.97 114 ASN A N 1
ATOM 889 C CA . ASN A 1 114 ? 10.009 -12.880 -36.220 1.00 54.97 114 ASN A CA 1
ATOM 890 C C . ASN A 1 114 ? 11.476 -12.432 -36.379 1.00 54.97 114 ASN A C 1
ATOM 892 O O . ASN A 1 114 ? 11.953 -11.676 -35.526 1.00 54.97 114 ASN A O 1
ATOM 896 N N . PRO A 1 115 ? 12.216 -12.904 -37.400 1.00 56.88 115 PRO A N 1
ATOM 897 C CA . PRO A 1 115 ? 13.660 -12.686 -37.499 1.00 56.88 115 PRO A CA 1
ATOM 898 C C . PRO A 1 115 ? 14.046 -11.203 -37.588 1.00 56.88 115 PRO A C 1
ATOM 900 O O . PRO A 1 115 ? 15.191 -10.866 -37.320 1.00 56.88 115 PRO A O 1
ATOM 903 N N . GLY A 1 116 ? 13.101 -10.305 -37.898 1.00 61.38 116 GLY A N 1
ATOM 904 C CA . GLY A 1 116 ? 13.326 -8.854 -37.906 1.00 61.38 116 GLY A CA 1
ATOM 905 C C . GLY A 1 116 ? 13.348 -8.179 -36.528 1.00 61.38 116 GLY A C 1
ATOM 906 O O . GLY A 1 116 ? 13.707 -7.010 -36.437 1.00 61.38 116 GLY A O 1
ATOM 907 N N . ARG A 1 117 ? 12.964 -8.882 -35.454 1.00 69.81 117 ARG A N 1
ATOM 908 C CA . ARG A 1 117 ? 12.963 -8.353 -34.075 1.00 69.81 117 ARG A CA 1
ATOM 909 C C . ARG A 1 117 ? 14.108 -8.867 -33.222 1.00 69.81 117 ARG A C 1
ATOM 911 O O . ARG A 1 117 ? 14.249 -8.420 -32.091 1.00 69.81 117 ARG A O 1
ATOM 918 N N . VAL A 1 118 ? 14.891 -9.811 -33.722 1.00 73.50 118 VAL A N 1
ATOM 919 C CA . VAL A 1 118 ? 15.952 -10.454 -32.954 1.00 73.50 118 VAL A CA 1
ATOM 920 C C . VAL A 1 118 ? 17.283 -9.860 -33.391 1.00 73.50 118 VAL A C 1
ATOM 922 O O . VAL A 1 118 ? 17.602 -9.843 -34.577 1.00 73.50 118 VAL A O 1
ATOM 925 N N . ASP A 1 119 ? 18.052 -9.338 -32.442 1.00 72.81 119 ASP A N 1
ATOM 926 C CA . ASP A 1 119 ? 19.394 -8.845 -32.725 1.00 72.81 119 ASP A CA 1
ATOM 927 C C . ASP A 1 119 ? 20.387 -9.996 -32.987 1.00 72.81 119 ASP A C 1
ATOM 929 O O . ASP A 1 119 ? 20.102 -11.176 -32.777 1.00 72.81 119 ASP A O 1
ATOM 933 N N . SER A 1 120 ? 21.607 -9.659 -33.412 1.00 73.81 120 SER A N 1
ATOM 934 C CA . SER A 1 120 ? 22.681 -10.630 -33.692 1.00 73.81 120 SER A CA 1
ATOM 935 C C . SER A 1 120 ? 23.112 -11.466 -32.479 1.00 73.81 120 SER A C 1
ATOM 937 O O . SER A 1 120 ? 23.929 -12.372 -32.617 1.00 73.81 120 SER A O 1
ATOM 939 N N . ARG A 1 121 ? 22.634 -11.123 -31.279 1.00 74.00 121 ARG A N 1
ATOM 940 C CA . ARG A 1 121 ? 22.931 -11.786 -30.006 1.00 74.00 121 ARG A CA 1
ATOM 941 C C . ARG A 1 121 ? 21.680 -12.443 -29.406 1.00 74.00 121 ARG A C 1
ATOM 943 O O . ARG A 1 121 ? 21.674 -12.721 -28.210 1.00 74.00 121 ARG A O 1
ATOM 950 N N . ASN A 1 122 ? 20.658 -12.703 -30.224 1.00 76.19 122 ASN A N 1
ATOM 951 C CA . ASN A 1 122 ? 19.411 -13.364 -29.844 1.00 76.19 122 ASN A CA 1
ATOM 952 C C . ASN A 1 122 ? 18.531 -12.588 -28.846 1.00 76.19 122 ASN A C 1
ATOM 954 O O . ASN A 1 122 ? 17.670 -13.186 -28.204 1.00 76.19 122 ASN A O 1
ATOM 958 N N . PHE A 1 123 ? 18.697 -11.269 -28.732 1.00 77.00 123 PHE A N 1
ATOM 959 C CA . PHE A 1 123 ? 17.805 -10.435 -27.928 1.00 77.00 123 PHE A CA 1
ATOM 960 C C . PHE A 1 123 ? 16.663 -9.876 -28.774 1.00 77.00 123 PHE A C 1
ATOM 962 O O . PHE A 1 123 ? 16.886 -9.312 -29.847 1.00 77.00 123 PHE A O 1
ATOM 969 N N . THR A 1 124 ? 15.438 -10.021 -28.273 1.00 82.19 124 THR A N 1
ATOM 970 C CA . THR A 1 124 ? 14.226 -9.545 -28.943 1.00 82.19 124 THR A CA 1
ATOM 971 C C . THR A 1 124 ? 13.955 -8.083 -28.589 1.00 82.19 124 THR A C 1
ATOM 973 O O . THR A 1 124 ? 13.820 -7.725 -27.419 1.00 82.19 124 THR A O 1
ATOM 976 N N . TRP A 1 125 ? 13.853 -7.227 -29.604 1.00 81.75 125 TRP A N 1
ATOM 977 C CA . TRP A 1 125 ? 13.432 -5.835 -29.466 1.00 81.75 125 TRP A CA 1
ATOM 978 C C . TRP A 1 125 ? 11.932 -5.744 -29.194 1.00 81.75 125 TRP A C 1
ATOM 980 O O . TRP A 1 125 ? 11.144 -6.465 -29.814 1.00 81.75 125 TRP A O 1
ATOM 990 N N . CYS A 1 126 ? 11.532 -4.798 -28.338 1.00 80.75 126 CYS A N 1
ATOM 991 C CA . CYS A 1 126 ? 10.126 -4.531 -28.012 1.00 80.75 126 CYS A CA 1
ATOM 992 C C . CYS A 1 126 ? 9.374 -5.777 -27.513 1.00 80.75 126 CYS A C 1
ATOM 994 O O . CYS A 1 126 ? 8.267 -6.056 -27.984 1.00 80.75 126 CYS A O 1
ATOM 996 N N . ASP A 1 127 ? 9.996 -6.530 -26.603 1.00 78.81 127 ASP A N 1
ATOM 997 C CA . ASP A 1 127 ? 9.418 -7.707 -25.953 1.00 78.81 127 ASP A CA 1
ATOM 998 C C . ASP A 1 127 ? 9.015 -7.376 -24.511 1.00 78.81 127 ASP A C 1
ATOM 1000 O O . ASP A 1 127 ? 9.853 -7.039 -23.677 1.00 78.81 127 ASP A O 1
ATOM 1004 N N . THR A 1 128 ? 7.717 -7.450 -24.224 1.00 78.75 128 THR A N 1
ATOM 1005 C CA . THR A 1 128 ? 7.141 -7.214 -22.889 1.00 78.75 128 THR A CA 1
ATOM 1006 C C . THR A 1 128 ? 6.856 -8.511 -22.138 1.00 78.75 128 THR A C 1
ATOM 1008 O O . THR A 1 128 ? 6.264 -8.476 -21.063 1.00 78.75 128 THR A O 1
ATOM 1011 N N . THR A 1 129 ? 7.196 -9.665 -22.718 1.00 78.50 129 THR A N 1
ATOM 1012 C CA . THR A 1 129 ? 6.966 -10.976 -22.096 1.00 78.50 129 THR A CA 1
ATOM 1013 C C . THR A 1 129 ? 8.106 -11.391 -21.169 1.00 78.50 129 THR A C 1
ATOM 1015 O O . THR A 1 129 ? 7.934 -12.287 -20.347 1.00 78.50 129 THR A O 1
ATOM 1018 N N . THR A 1 130 ? 9.261 -10.729 -21.281 1.00 77.00 130 THR A N 1
ATOM 1019 C CA . THR A 1 130 ? 10.464 -10.997 -20.484 1.00 77.00 130 THR A CA 1
ATOM 1020 C C . THR A 1 130 ? 10.721 -9.892 -19.467 1.00 77.00 130 THR A C 1
ATOM 1022 O O . THR A 1 130 ? 10.561 -8.726 -19.806 1.00 77.00 130 THR A O 1
ATOM 1025 N N . ASP A 1 131 ? 11.258 -10.244 -18.296 1.00 80.25 131 ASP A N 1
ATOM 1026 C CA . ASP A 1 131 ? 11.650 -9.310 -17.217 1.00 80.25 131 ASP A CA 1
ATOM 1027 C C . ASP A 1 131 ? 12.906 -8.458 -17.539 1.00 80.25 131 ASP A C 1
ATOM 1029 O O . ASP A 1 131 ? 13.435 -7.711 -16.716 1.00 80.25 131 ASP A O 1
ATOM 1033 N N . ASN A 1 132 ? 13.426 -8.570 -18.763 1.00 85.62 132 ASN A N 1
ATOM 1034 C CA . ASN A 1 132 ? 14.574 -7.805 -19.235 1.00 85.62 132 ASN A CA 1
ATOM 1035 C C . ASN A 1 132 ? 14.142 -6.427 -19.761 1.00 85.62 132 ASN A C 1
ATOM 1037 O O . ASN A 1 132 ? 12.964 -6.101 -19.829 1.00 85.62 132 ASN A O 1
ATOM 1041 N N . CYS A 1 133 ? 15.089 -5.592 -20.198 1.00 87.19 133 CYS A N 1
ATOM 1042 C CA . CYS A 1 133 ? 14.759 -4.321 -20.836 1.00 87.19 133 CYS A CA 1
ATOM 1043 C C . CYS A 1 133 ? 13.795 -4.529 -22.013 1.00 87.19 133 CYS A C 1
ATOM 1045 O O . CYS A 1 133 ? 14.203 -5.015 -23.065 1.00 87.19 133 CYS A O 1
ATOM 1047 N N . HIS A 1 134 ? 12.546 -4.075 -21.884 1.00 86.69 134 HIS A N 1
ATOM 1048 C CA . HIS A 1 134 ? 11.537 -4.284 -22.929 1.00 86.69 134 HIS A CA 1
ATOM 1049 C C . HIS A 1 134 ? 11.896 -3.613 -24.262 1.00 86.69 134 HIS A C 1
ATOM 1051 O O . HIS A 1 134 ? 11.336 -3.953 -25.295 1.00 86.69 134 HIS A O 1
ATOM 1057 N N . ARG A 1 135 ? 12.835 -2.654 -24.273 1.00 84.00 135 ARG A N 1
ATOM 1058 C CA . ARG A 1 135 ? 13.298 -2.000 -25.503 1.00 84.00 135 ARG A CA 1
ATOM 1059 C C . ARG A 1 135 ? 14.269 -2.884 -26.286 1.00 84.00 135 ARG A C 1
ATOM 1061 O O . ARG A 1 135 ? 14.057 -3.069 -27.476 1.00 84.00 135 ARG A O 1
ATOM 1068 N N . CYS A 1 136 ? 15.302 -3.427 -25.637 1.00 85.88 136 CYS A N 1
ATOM 1069 C CA . CYS A 1 136 ? 16.421 -4.119 -26.300 1.00 85.88 136 CYS A CA 1
ATOM 1070 C C . CYS A 1 136 ? 16.618 -5.591 -25.888 1.00 85.88 136 CYS A C 1
ATOM 1072 O O . CYS A 1 136 ? 17.586 -6.212 -26.315 1.00 85.88 136 CYS A O 1
ATOM 1074 N N . GLY A 1 137 ? 15.783 -6.126 -24.997 1.00 85.25 137 GLY A N 1
ATOM 1075 C CA . GLY A 1 137 ? 15.830 -7.502 -24.496 1.00 85.25 137 GLY A CA 1
ATOM 1076 C C . GLY A 1 137 ? 16.963 -7.817 -23.509 1.00 85.25 137 GLY A C 1
ATOM 1077 O O . GLY A 1 137 ? 17.030 -8.934 -22.997 1.00 85.25 137 GLY A O 1
ATOM 1078 N N . ARG A 1 138 ? 17.868 -6.875 -23.207 1.00 85.25 138 ARG A N 1
ATOM 1079 C CA . ARG A 1 138 ? 19.027 -7.112 -22.320 1.00 85.25 138 ARG A CA 1
ATOM 1080 C C . ARG A 1 138 ? 18.699 -6.854 -20.852 1.00 85.25 138 ARG A C 1
ATOM 1082 O O . ARG A 1 138 ? 17.975 -5.918 -20.528 1.00 85.25 138 ARG A O 1
ATOM 1089 N N . SER A 1 139 ? 19.277 -7.653 -19.964 1.00 83.25 139 SER A N 1
ATOM 1090 C CA . SER A 1 139 ? 19.193 -7.450 -18.517 1.00 83.25 139 SER A CA 1
ATOM 1091 C C . SER A 1 139 ? 20.162 -6.356 -18.032 1.00 83.25 139 SER A C 1
ATOM 1093 O O . SER A 1 139 ? 21.033 -5.888 -18.772 1.00 83.25 139 SER A O 1
ATOM 1095 N N . GLY A 1 140 ? 19.988 -5.911 -16.784 1.00 83.31 140 GLY A N 1
ATOM 1096 C CA . GLY A 1 140 ? 20.863 -4.926 -16.129 1.00 83.31 140 GLY A CA 1
ATOM 1097 C C . GLY A 1 140 ? 20.450 -3.460 -16.299 1.00 83.31 140 GLY A C 1
ATOM 1098 O O . GLY A 1 140 ? 21.126 -2.575 -15.782 1.00 83.31 140 GLY A O 1
ATOM 1099 N N . HIS A 1 141 ? 19.350 -3.180 -17.002 1.00 89.44 141 HIS A N 1
ATOM 1100 C CA . HIS A 1 141 ? 18.747 -1.848 -17.075 1.00 89.44 141 HIS A CA 1
ATOM 1101 C C . HIS A 1 141 ? 17.264 -1.924 -17.456 1.00 89.44 141 HIS A C 1
ATOM 1103 O O . HIS A 1 141 ? 16.811 -2.900 -18.046 1.00 89.44 141 HIS A O 1
ATOM 1109 N N . ILE A 1 142 ? 16.526 -0.852 -17.167 1.00 86.88 142 ILE A N 1
ATOM 1110 C CA . ILE A 1 142 ? 15.135 -0.664 -17.602 1.00 86.88 142 ILE A CA 1
ATOM 1111 C C . ILE A 1 142 ? 15.072 0.090 -18.936 1.00 86.88 142 ILE A C 1
ATOM 1113 O O . ILE A 1 142 ? 15.999 0.828 -19.276 1.00 86.88 142 ILE A O 1
ATOM 1117 N N . ALA A 1 143 ? 13.953 -0.017 -19.661 1.00 82.56 143 ALA A N 1
ATOM 1118 C CA . ALA A 1 143 ? 13.758 0.632 -20.965 1.00 82.56 143 ALA A CA 1
ATOM 1119 C C . ALA A 1 143 ? 14.058 2.145 -20.957 1.00 82.56 143 ALA A C 1
ATOM 1121 O O . ALA A 1 143 ? 14.697 2.646 -21.881 1.00 82.56 143 ALA A O 1
ATOM 1122 N N . ALA A 1 144 ? 13.694 2.848 -19.879 1.00 82.31 144 ALA A N 1
ATOM 1123 C CA . ALA A 1 144 ? 13.957 4.280 -19.705 1.00 82.31 144 ALA A CA 1
ATOM 1124 C C . ALA A 1 144 ? 15.454 4.638 -19.587 1.00 82.31 144 ALA A C 1
ATOM 1126 O O . ALA A 1 144 ? 15.838 5.773 -19.849 1.00 82.31 144 ALA A O 1
ATOM 1127 N N . ARG A 1 145 ? 16.307 3.680 -19.202 1.00 84.75 145 ARG A N 1
ATOM 1128 C CA . ARG A 1 145 ? 17.770 3.839 -19.090 1.00 84.75 145 ARG A CA 1
ATOM 1129 C C . ARG A 1 145 ? 18.516 3.052 -20.170 1.00 84.75 145 ARG A C 1
ATOM 1131 O O . ARG A 1 145 ? 19.716 2.813 -20.051 1.00 84.75 145 ARG A O 1
ATOM 1138 N N . CYS A 1 146 ? 17.812 2.616 -21.214 1.00 87.25 146 CYS A N 1
ATOM 1139 C CA . CYS A 1 146 ? 18.406 1.867 -22.308 1.00 87.25 146 CYS A CA 1
ATOM 1140 C C . CYS A 1 146 ? 19.217 2.794 -23.215 1.00 87.25 146 CYS A C 1
ATOM 1142 O O . CYS A 1 146 ? 18.656 3.617 -23.937 1.00 87.25 146 CYS A O 1
ATOM 1144 N N . MET A 1 147 ? 20.538 2.619 -23.190 1.00 84.69 147 MET A N 1
ATOM 1145 C CA . MET A 1 147 ? 21.485 3.378 -24.014 1.00 84.69 147 MET A CA 1
ATOM 1146 C C . MET A 1 147 ? 21.687 2.784 -25.416 1.00 84.69 147 MET A C 1
ATOM 1148 O O . MET A 1 147 ? 22.471 3.316 -26.194 1.00 84.69 147 MET A O 1
ATOM 1152 N N . LEU A 1 148 ? 21.020 1.671 -25.744 1.00 81.50 148 LEU A N 1
ATOM 1153 C CA . LEU A 1 148 ? 21.110 1.081 -27.076 1.00 81.50 148 LEU A CA 1
ATOM 1154 C C . LEU A 1 148 ? 20.208 1.834 -28.049 1.00 81.50 148 LEU A C 1
ATOM 1156 O O . LEU A 1 148 ? 19.007 1.987 -27.811 1.00 81.50 148 LEU A O 1
ATOM 1160 N N . ASP A 1 149 ? 20.808 2.285 -29.149 1.00 80.38 149 ASP A N 1
ATOM 1161 C CA . ASP A 1 149 ? 20.078 2.913 -30.240 1.00 80.38 149 ASP A CA 1
ATOM 1162 C C . ASP A 1 149 ? 19.256 1.865 -30.990 1.00 80.38 149 ASP A C 1
ATOM 1164 O O . ASP A 1 149 ? 19.732 0.758 -31.258 1.00 80.38 149 ASP A O 1
ATOM 1168 N N . MET A 1 150 ? 18.003 2.203 -31.290 1.00 79.88 150 MET A N 1
ATOM 1169 C CA . MET A 1 150 ? 17.098 1.293 -31.978 1.00 79.88 150 MET A CA 1
ATOM 1170 C C . MET A 1 150 ? 17.431 1.281 -33.478 1.00 79.88 150 MET A C 1
ATOM 1172 O O . MET A 1 150 ? 17.295 2.325 -34.133 1.00 79.88 150 MET A O 1
ATOM 1176 N N . PRO A 1 151 ? 17.820 0.125 -34.052 1.00 76.19 151 PRO A N 1
ATOM 1177 C CA . PRO A 1 151 ? 18.142 0.026 -35.469 1.00 76.19 151 PRO A CA 1
ATOM 1178 C C . PRO A 1 151 ? 16.966 0.458 -36.349 1.00 76.19 151 PRO A C 1
ATOM 1180 O O . PRO A 1 151 ? 15.810 0.216 -36.007 1.00 76.19 151 PRO A O 1
ATOM 1183 N N . GLN A 1 152 ? 17.258 1.055 -37.506 1.00 72.19 152 GLN A N 1
ATOM 1184 C CA . GLN A 1 152 ? 16.232 1.575 -38.424 1.00 72.19 152 GLN A CA 1
ATOM 1185 C C . GLN A 1 152 ? 15.210 0.506 -38.833 1.00 72.19 152 GLN A C 1
ATOM 1187 O O . GLN A 1 152 ? 14.017 0.734 -38.708 1.00 72.19 152 GLN A O 1
ATOM 1192 N N . HIS A 1 153 ? 15.663 -0.710 -39.157 1.00 74.94 153 HIS A N 1
ATOM 1193 C CA . HIS A 1 153 ? 14.772 -1.820 -39.522 1.00 74.94 153 HIS A CA 1
ATOM 1194 C C . HIS A 1 153 ? 13.776 -2.223 -38.416 1.00 74.94 153 HIS A C 1
ATOM 1196 O O . HIS A 1 153 ? 12.753 -2.831 -38.714 1.00 74.94 153 HIS A O 1
ATOM 1202 N N . VAL A 1 154 ? 14.071 -1.910 -37.148 1.00 73.56 154 VAL A N 1
ATOM 1203 C CA . VAL A 1 154 ? 13.152 -2.120 -36.017 1.00 73.56 154 VAL A CA 1
ATOM 1204 C C . VAL A 1 154 ? 12.215 -0.923 -35.854 1.00 73.56 154 VAL A C 1
ATOM 1206 O O . VAL A 1 154 ? 11.055 -1.106 -35.505 1.00 73.56 154 VAL A O 1
ATOM 1209 N N . ARG A 1 155 ? 12.696 0.299 -36.122 1.00 74.44 155 ARG A N 1
ATOM 1210 C CA . ARG A 1 155 ? 11.876 1.520 -36.094 1.00 74.44 155 ARG A CA 1
ATOM 1211 C C . ARG A 1 155 ? 10.831 1.549 -37.197 1.00 74.44 155 ARG A C 1
ATOM 1213 O O . ARG A 1 155 ? 9.706 1.920 -36.918 1.00 74.44 155 ARG A O 1
ATOM 1220 N N . ASP A 1 156 ? 11.182 1.101 -38.397 1.00 73.00 156 ASP A N 1
ATOM 1221 C CA . ASP A 1 156 ? 10.259 1.017 -39.537 1.00 73.00 156 ASP A CA 1
ATOM 1222 C C . ASP A 1 156 ? 9.109 0.016 -39.301 1.00 73.00 156 ASP A C 1
ATOM 1224 O O . ASP A 1 156 ? 8.145 -0.031 -40.062 1.00 73.00 156 ASP A O 1
ATOM 1228 N N . TRP A 1 157 ? 9.226 -0.813 -38.260 1.00 66.69 157 TRP A N 1
ATOM 1229 C CA . TRP A 1 157 ? 8.266 -1.847 -37.893 1.00 66.69 157 TRP A CA 1
ATOM 1230 C C . TRP A 1 157 ? 7.280 -1.410 -36.784 1.00 66.69 157 TRP A C 1
ATOM 1232 O O . TRP A 1 157 ? 6.226 -2.034 -36.648 1.00 66.69 157 TRP A O 1
ATOM 1242 N N . ILE A 1 158 ? 7.608 -0.372 -36.002 1.00 63.34 158 ILE A N 1
ATOM 1243 C CA . ILE A 1 158 ? 6.784 0.172 -34.897 1.00 63.34 158 ILE A CA 1
ATOM 1244 C C . ILE A 1 158 ? 5.923 1.320 -35.413 1.00 63.34 158 ILE A C 1
ATOM 1246 O O . ILE A 1 158 ? 4.715 1.319 -35.085 1.00 63.34 158 ILE A O 1
#

InterPro domains:
  IPR001878 Zinc finger, CCHC-type [PS50158] (133-146)

Foldseek 3Di:
DPVVVQQCPPVQLVVLVVQLLPQADDPVDPVVVSLVSNVVSCVSNVSNVHDDDVVNSVCSSLVRYDPVCVVVSVVQVPPPDDPDPPPPDDPPDDDDDDDDDDDDDDDDDPPDQPVLQQDPVRAGAQDPPDPAANGTRHHDDHVVPDPDDDDPSRVVVD

Secondary structure (DSSP, 8-state):
--TTS-S--HHHHHHHHHHHHH----TTS-HHHHHHHHHHHHHHHHHTT-PPPHHHHHHHHHHTS-GGGHHHHHHHHH-SS---TT--S----S-----------------PPPGGGB-TTSPBTT--SSSS-TTTS-SSS-GGG--PPPPHHHHTT-

Sequence (158 aa):
LKAHFDMPSMFSRIHAREEFYAVEHDISLPIDAYIHAVTEAKARLTALGVTISDDEFKDVLLMRLDPSFHAIRTNIVTQRTEPKLEEAGPQHGLAARGMRNSSRTPSSARATPNPGRVDSRNFTWCDTTTDNCHRCGRSGHIAARCMLDMPQHVRDWI

Radius of gyration: 25.59 Å; chains: 1; bounding box: 42×37×80 Å

Organism: NCBI:txid1314781

pLDDT: mean 74.05, std 18.31, range [33.75, 94.25]